Protein AF-A0A1Y1ISY0-F1 (afdb_monomer_lite)

Foldseek 3Di:
DDFPFDDDPNDGDGDGDLVVVCVVVVHDSVVSVVVVVVVCVVVVVPPDDDPVNVVVVVVVVVVVVPPDDDDDDPDDDPPVVVVDDPPDDD

InterPro domains:
  IPR013922 Cyclin PHO80-like [PF08613] (15-47)
  IPR013922 Cyclin PHO80-like [PTHR15615] (14-72)

pLDDT: mean 72.44, std 21.9, range [38.0, 97.62]

Organism: Klebsormidium nitens (NCBI:txid105231)

Structure (mmCIF, N/CA/C/O backbone):
data_AF-A0A1Y1ISY0-F1
#
_entry.id   AF-A0A1Y1ISY0-F1
#
loop_
_atom_site.group_PDB
_atom_site.id
_atom_site.type_symbol
_atom_site.label_atom_id
_atom_site.label_alt_id
_atom_site.label_comp_id
_atom_site.label_asym_id
_atom_site.label_entity_id
_atom_site.label_seq_id
_atom_site.pdbx_PDB_ins_code
_atom_site.Cartn_x
_atom_site.Cartn_y
_atom_site.Cartn_z
_atom_site.occupancy
_atom_site.B_iso_or_equiv
_atom_site.auth_seq_id
_atom_site.auth_comp_id
_atom_site.auth_asym_id
_atom_site.auth_atom_id
_atom_site.pdbx_PDB_model_num
ATOM 1 N N . MET A 1 1 ? 3.013 11.358 -17.562 1.00 45.66 1 MET A N 1
ATOM 2 C CA . MET A 1 1 ? 1.835 11.652 -16.711 1.00 45.66 1 MET A CA 1
ATOM 3 C C . MET A 1 1 ? 1.922 10.767 -15.481 1.00 45.66 1 MET A C 1
ATOM 5 O O . MET A 1 1 ? 2.583 9.749 -15.598 1.00 45.66 1 MET A O 1
ATOM 9 N N . LEU A 1 2 ? 1.225 11.124 -14.396 1.00 48.53 2 LEU A N 1
ATOM 10 C CA . LEU A 1 2 ? 0.669 10.226 -13.361 1.00 48.53 2 LEU A CA 1
ATOM 11 C C . LEU A 1 2 ? 1.123 10.555 -11.931 1.00 48.53 2 LEU A C 1
ATOM 13 O O . LEU A 1 2 ? 2.080 10.019 -11.387 1.00 48.53 2 LEU A O 1
ATOM 17 N N . GLY A 1 3 ? 0.353 11.452 -11.323 1.00 45.66 3 GLY A N 1
ATOM 18 C CA . GLY A 1 3 ? -0.014 11.361 -9.918 1.00 45.66 3 GLY A CA 1
ATOM 19 C C . GLY A 1 3 ? -1.502 11.680 -9.864 1.00 45.66 3 GLY A C 1
ATOM 20 O O . GLY A 1 3 ? -1.890 12.822 -10.114 1.00 45.66 3 GLY A O 1
ATOM 21 N N . THR A 1 4 ? -2.355 10.683 -9.644 1.00 53.53 4 THR A N 1
ATOM 22 C CA . THR A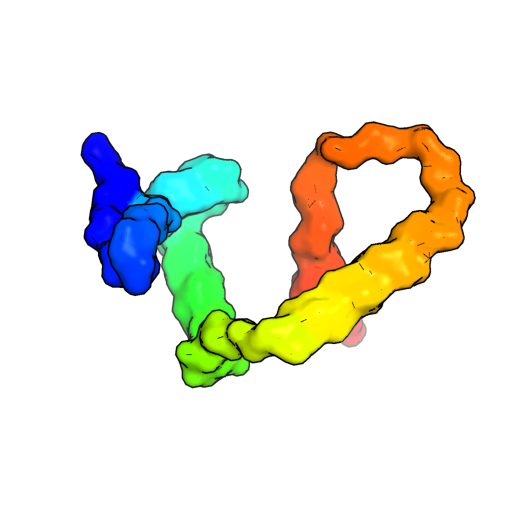 1 4 ? -3.783 10.921 -9.409 1.00 53.53 4 THR A CA 1
ATOM 23 C C . THR A 1 4 ? -3.913 11.637 -8.069 1.00 53.53 4 THR A C 1
ATOM 25 O O . THR A 1 4 ? -3.696 11.042 -7.019 1.00 53.53 4 THR A O 1
ATOM 28 N N . GLY A 1 5 ? -4.180 12.942 -8.087 1.00 51.91 5 GLY A N 1
ATOM 29 C CA . GLY A 1 5 ? -4.251 13.746 -6.869 1.00 51.91 5 GLY A CA 1
ATOM 30 C C . GLY A 1 5 ? -5.441 13.344 -6.001 1.00 51.91 5 GLY A C 1
ATOM 31 O O . GLY A 1 5 ? -6.553 13.812 -6.223 1.00 51.91 5 GLY A O 1
ATOM 32 N N . VAL A 1 6 ? -5.212 12.505 -4.992 1.00 59.53 6 VAL A N 1
ATOM 33 C CA . VAL A 1 6 ? -6.204 12.237 -3.946 1.00 59.53 6 VAL A CA 1
ATOM 34 C C . VAL A 1 6 ? -6.086 13.348 -2.904 1.00 59.53 6 VAL A C 1
ATOM 36 O O . VAL A 1 6 ? -5.048 13.522 -2.267 1.00 59.53 6 VAL A O 1
ATOM 39 N N . MET A 1 7 ? -7.141 14.141 -2.723 1.00 54.78 7 MET A N 1
ATOM 40 C CA . MET A 1 7 ? -7.179 15.167 -1.678 1.00 54.78 7 MET A CA 1
ATOM 41 C C . MET A 1 7 ? -7.700 14.550 -0.380 1.00 54.78 7 MET A C 1
ATOM 43 O O . MET A 1 7 ? -8.842 14.098 -0.320 1.00 54.78 7 MET A O 1
ATOM 47 N N . LYS A 1 8 ? -6.894 14.563 0.686 1.00 58.62 8 LYS A N 1
ATOM 48 C CA . LYS A 1 8 ? -7.344 14.183 2.033 1.00 58.62 8 LYS A CA 1
ATOM 49 C C . LYS A 1 8 ? -7.145 15.378 2.958 1.00 58.62 8 LYS A C 1
ATOM 51 O O . LYS A 1 8 ? -6.015 15.778 3.210 1.00 58.62 8 LYS A O 1
ATOM 56 N N . ARG A 1 9 ? -8.247 15.953 3.459 1.00 63.88 9 ARG A N 1
ATOM 57 C CA . ARG A 1 9 ? -8.240 17.118 4.374 1.00 63.88 9 ARG A CA 1
ATOM 58 C C . ARG A 1 9 ? -7.499 18.348 3.814 1.00 63.88 9 ARG A C 1
ATOM 60 O O . ARG A 1 9 ? -6.737 18.991 4.521 1.00 63.88 9 ARG A O 1
ATOM 67 N N . GLY A 1 10 ? -7.693 18.654 2.529 1.00 66.19 10 GLY A N 1
ATOM 68 C CA . GLY A 1 10 ? -7.106 19.840 1.884 1.00 66.19 10 GLY A CA 1
ATOM 69 C C . GLY A 1 10 ? -5.612 19.737 1.554 1.00 66.19 10 GLY A C 1
ATOM 70 O O . GLY A 1 10 ? -5.077 20.630 0.905 1.00 66.19 10 GLY A O 1
ATOM 71 N N . THR A 1 11 ? -4.938 18.649 1.935 1.00 59.88 11 THR A N 1
ATOM 72 C CA . THR A 1 11 ? -3.550 18.383 1.542 1.00 59.88 11 THR A CA 1
ATOM 73 C C . THR A 1 11 ? -3.524 17.462 0.318 1.00 59.88 11 THR A C 1
ATOM 75 O O . THR A 1 11 ? -4.228 16.443 0.316 1.00 59.88 11 THR A O 1
ATOM 78 N N . PRO A 1 12 ? -2.737 17.779 -0.728 1.00 66.94 12 PRO A N 1
ATOM 79 C CA . PRO A 1 12 ? -2.543 16.864 -1.844 1.00 66.94 12 PRO A CA 1
ATOM 80 C C . PRO A 1 12 ? -1.773 15.638 -1.351 1.00 66.94 12 PRO A C 1
ATOM 82 O O . PRO A 1 12 ? -0.602 15.734 -0.978 1.00 66.94 12 PRO A O 1
ATOM 85 N N . VAL A 1 13 ? -2.427 14.478 -1.343 1.00 68.25 13 VAL A N 1
ATOM 86 C CA . VAL A 1 13 ? -1.746 13.207 -1.113 1.00 68.25 13 VAL A CA 1
ATOM 87 C C . VAL A 1 13 ? -1.163 12.778 -2.448 1.00 68.25 13 VAL A C 1
ATOM 89 O O . VAL A 1 13 ? -1.884 12.584 -3.426 1.00 68.25 13 VAL A O 1
ATOM 92 N N . ARG A 1 14 ? 0.164 12.670 -2.502 1.00 78.69 14 ARG A N 1
ATOM 93 C CA . ARG A 1 14 ? 0.846 12.117 -3.669 1.00 78.69 14 ARG A CA 1
ATOM 94 C C . ARG A 1 14 ? 0.709 10.603 -3.619 1.00 78.69 14 ARG A C 1
ATOM 96 O O . ARG A 1 14 ? 1.253 9.974 -2.717 1.00 78.69 14 ARG A O 1
ATOM 103 N N . THR A 1 15 ? -0.016 10.045 -4.575 1.00 79.88 15 THR A N 1
ATOM 104 C CA . THR A 1 15 ? -0.025 8.609 -4.846 1.00 79.88 15 THR A CA 1
ATOM 105 C C . THR A 1 15 ? 0.800 8.350 -6.100 1.00 79.88 15 THR A C 1
ATOM 107 O O . THR A 1 15 ? 0.783 9.156 -7.034 1.00 79.88 15 THR A O 1
ATOM 110 N N . TYR A 1 16 ? 1.535 7.244 -6.100 1.00 91.25 16 TYR A N 1
ATOM 111 C CA . TYR A 1 16 ? 2.276 6.763 -7.259 1.00 91.25 16 TYR A CA 1
ATOM 112 C C . TYR A 1 16 ? 1.660 5.448 -7.712 1.00 91.25 16 TYR A C 1
ATOM 114 O O . TYR A 1 16 ? 1.249 4.648 -6.873 1.00 91.25 16 TYR A O 1
ATOM 122 N N . ASP A 1 17 ? 1.610 5.233 -9.022 1.00 93.12 17 ASP A N 1
ATOM 123 C CA . ASP A 1 17 ? 1.096 3.987 -9.574 1.00 93.12 17 ASP A CA 1
ATOM 124 C C . ASP A 1 17 ? 2.061 2.831 -9.304 1.00 93.12 17 ASP A C 1
ATOM 126 O O . ASP A 1 17 ? 3.284 3.004 -9.270 1.00 93.12 17 ASP A O 1
ATOM 130 N N . ASN A 1 18 ? 1.518 1.620 -9.196 1.00 93.06 18 ASN A N 1
ATOM 131 C CA . ASN A 1 18 ? 2.326 0.420 -8.991 1.00 93.06 18 ASN A CA 1
ATOM 132 C C . ASN A 1 18 ? 3.341 0.191 -10.110 1.00 93.06 18 ASN A C 1
ATOM 134 O O . ASN A 1 18 ? 4.399 -0.365 -9.851 1.00 93.06 18 ASN A O 1
ATOM 138 N N . SER A 1 19 ? 3.072 0.642 -11.338 1.00 95.25 19 SER A N 1
ATOM 139 C CA . SER A 1 19 ? 4.053 0.595 -12.430 1.00 95.25 19 SER A CA 1
ATOM 140 C C . SER A 1 19 ? 5.328 1.367 -12.086 1.00 95.25 19 SER A C 1
ATOM 142 O O . SER A 1 19 ? 6.423 0.837 -12.252 1.00 95.25 19 SER A O 1
ATOM 144 N N . PHE A 1 20 ? 5.188 2.572 -11.532 1.00 94.94 20 PHE A N 1
ATOM 145 C CA . PHE A 1 20 ? 6.311 3.390 -11.083 1.00 94.94 20 PHE A CA 1
ATOM 146 C C . PHE A 1 20 ? 7.033 2.748 -9.894 1.00 94.94 20 PHE A C 1
ATOM 148 O O . PHE A 1 20 ? 8.259 2.664 -9.868 1.00 94.94 20 PHE A O 1
ATOM 155 N N . VAL A 1 21 ? 6.277 2.260 -8.907 1.00 95.81 21 VAL A N 1
ATOM 156 C CA . VAL A 1 21 ? 6.857 1.624 -7.714 1.00 95.81 21 VAL A CA 1
ATOM 157 C C . VAL A 1 21 ? 7.583 0.320 -8.072 1.00 95.81 21 VAL A C 1
ATOM 159 O O . VAL A 1 21 ? 8.639 0.041 -7.508 1.00 95.81 21 VAL A O 1
ATOM 162 N N . ALA A 1 22 ? 7.067 -0.447 -9.035 1.00 96.00 22 ALA A N 1
ATOM 163 C CA . ALA A 1 22 ? 7.690 -1.665 -9.546 1.00 96.00 22 ALA A CA 1
ATOM 164 C C . ALA A 1 22 ? 9.016 -1.369 -10.257 1.00 96.00 22 ALA A C 1
ATOM 166 O O . ALA A 1 22 ? 10.010 -2.049 -10.004 1.00 96.00 22 ALA A O 1
ATOM 167 N N . GLU A 1 23 ? 9.052 -0.320 -11.085 1.00 96.00 23 GLU A N 1
ATOM 168 C CA . GLU A 1 23 ? 10.268 0.136 -11.765 1.00 96.00 23 GLU A CA 1
ATOM 169 C C . GLU A 1 23 ? 11.352 0.550 -10.759 1.00 96.00 23 GLU A C 1
ATOM 171 O O . GLU A 1 23 ? 12.481 0.066 -10.830 1.00 96.00 23 GLU A O 1
ATOM 176 N N . VAL A 1 24 ? 10.999 1.372 -9.765 1.00 96.38 24 VAL A N 1
ATOM 177 C CA . VAL A 1 24 ? 11.929 1.798 -8.702 1.00 96.38 24 VAL A CA 1
ATOM 178 C C . VAL A 1 24 ? 12.384 0.618 -7.836 1.00 96.38 24 VAL A C 1
ATOM 180 O O . VAL A 1 24 ? 13.536 0.572 -7.406 1.00 96.38 24 VAL A O 1
ATOM 183 N N . GLY A 1 25 ? 11.487 -0.332 -7.567 1.00 92.69 25 GLY A N 1
ATOM 184 C CA . GLY A 1 25 ? 11.755 -1.515 -6.752 1.00 92.69 25 GLY A CA 1
ATOM 185 C C . GLY A 1 25 ? 12.513 -2.632 -7.474 1.00 92.69 25 GLY A C 1
ATOM 186 O O . GLY A 1 25 ? 12.978 -3.557 -6.811 1.00 92.69 25 GLY A O 1
ATOM 187 N N . GLY A 1 26 ? 12.651 -2.563 -8.801 1.00 95.00 26 GLY A N 1
ATOM 188 C CA . GLY A 1 26 ? 13.340 -3.578 -9.600 1.00 95.00 26 GLY A CA 1
ATOM 189 C C . GLY A 1 26 ? 12.626 -4.932 -9.646 1.00 95.00 26 GLY A C 1
ATOM 190 O O . GLY A 1 26 ? 13.295 -5.958 -9.757 1.00 95.00 26 GLY A O 1
ATOM 191 N N . LEU A 1 27 ? 11.291 -4.948 -9.548 1.00 94.94 27 LEU A N 1
ATOM 192 C CA . LEU A 1 27 ? 10.477 -6.166 -9.617 1.00 94.94 27 LEU A CA 1
ATOM 193 C C . LEU A 1 27 ? 9.415 -6.087 -10.726 1.00 94.94 27 LEU A C 1
ATOM 195 O O . LEU A 1 27 ? 8.952 -4.994 -11.056 1.00 94.94 27 LEU A O 1
ATOM 199 N N . PRO A 1 28 ? 8.987 -7.223 -11.306 1.00 97.62 28 PRO A N 1
ATOM 200 C CA . PRO A 1 28 ? 7.886 -7.245 -12.261 1.00 97.62 28 PRO A CA 1
ATOM 201 C C . PRO A 1 28 ? 6.601 -6.642 -11.674 1.00 97.62 28 PRO A C 1
ATOM 203 O O . PRO A 1 28 ? 6.199 -6.975 -10.560 1.00 97.62 28 PRO A O 1
ATOM 206 N N . LEU A 1 29 ? 5.891 -5.818 -12.455 1.00 96.69 29 LEU A N 1
ATOM 207 C CA . LEU A 1 29 ? 4.628 -5.191 -12.031 1.00 96.69 29 LEU A CA 1
ATOM 208 C C . LEU A 1 29 ? 3.597 -6.214 -11.529 1.00 96.69 29 LEU A C 1
ATOM 210 O O . LEU A 1 29 ? 2.915 -5.983 -10.535 1.00 96.69 29 LEU A O 1
ATOM 214 N N . GLN A 1 30 ? 3.489 -7.360 -12.202 1.00 97.31 30 GLN A N 1
ATOM 215 C CA . GLN A 1 30 ? 2.566 -8.416 -11.793 1.00 97.31 30 GLN A CA 1
ATOM 216 C C . GLN A 1 30 ? 2.925 -8.996 -10.418 1.00 97.31 30 GLN A C 1
ATOM 218 O O . GLN A 1 30 ? 2.031 -9.293 -9.630 1.00 97.31 30 GLN A O 1
ATOM 223 N N . GLU A 1 31 ? 4.217 -9.126 -10.115 1.00 97.06 31 GLU A N 1
ATOM 224 C CA . GLU A 1 31 ? 4.685 -9.581 -8.808 1.00 97.06 31 GLU A CA 1
ATOM 225 C C . GLU A 1 31 ? 4.350 -8.554 -7.725 1.00 97.06 31 GLU A C 1
ATOM 227 O O . GLU A 1 31 ? 3.777 -8.924 -6.701 1.00 97.06 31 GLU A O 1
ATOM 232 N N . LEU A 1 32 ? 4.590 -7.261 -7.983 1.00 97.38 32 LEU A N 1
ATOM 233 C CA . LEU A 1 32 ? 4.222 -6.194 -7.050 1.00 97.38 32 LEU A CA 1
ATOM 234 C C . LEU A 1 32 ? 2.715 -6.176 -6.764 1.00 97.38 32 LEU A C 1
ATOM 236 O O . LEU A 1 32 ? 2.314 -6.120 -5.604 1.00 97.38 32 LEU A O 1
ATOM 240 N N . ASN A 1 33 ? 1.882 -6.270 -7.801 1.00 96.81 33 ASN A N 1
ATOM 241 C CA . ASN A 1 33 ? 0.426 -6.288 -7.644 1.00 96.81 33 ASN A CA 1
ATOM 242 C C . ASN A 1 33 ? -0.043 -7.487 -6.805 1.00 96.81 33 ASN A C 1
ATOM 244 O O . ASN A 1 33 ? -0.937 -7.360 -5.969 1.00 96.81 33 ASN A O 1
ATOM 248 N N . ASN A 1 34 ? 0.567 -8.658 -7.006 1.00 97.56 34 ASN A N 1
ATOM 249 C CA . ASN A 1 34 ? 0.250 -9.847 -6.220 1.00 97.56 34 ASN A CA 1
ATOM 250 C C . ASN A 1 34 ? 0.673 -9.686 -4.754 1.00 97.56 34 ASN A C 1
ATOM 252 O O . ASN A 1 34 ? -0.097 -10.043 -3.861 1.00 97.56 34 ASN A O 1
ATOM 256 N N . LEU A 1 35 ? 1.863 -9.129 -4.504 1.00 97.00 35 LEU A N 1
ATOM 257 C CA . LEU A 1 35 ? 2.362 -8.849 -3.156 1.00 97.00 35 LEU A CA 1
ATOM 258 C C . LEU A 1 35 ? 1.480 -7.837 -2.423 1.00 97.00 35 LEU A C 1
ATOM 260 O O . LEU A 1 35 ? 1.158 -8.049 -1.255 1.00 97.00 35 LEU A O 1
ATOM 264 N N . GLU A 1 36 ? 1.051 -6.772 -3.101 1.00 95.94 36 GLU A N 1
ATOM 265 C CA . GLU A 1 36 ? 0.133 -5.790 -2.527 1.00 95.94 36 GLU A CA 1
ATOM 266 C C . GLU A 1 36 ? -1.187 -6.452 -2.117 1.00 95.94 36 GLU A C 1
ATOM 268 O O . GLU A 1 36 ? -1.624 -6.310 -0.976 1.00 95.94 36 GLU A O 1
ATOM 273 N N . LEU A 1 37 ? -1.804 -7.238 -3.003 1.00 96.38 37 LEU A N 1
ATOM 274 C CA . LEU A 1 37 ? -3.054 -7.929 -2.684 1.00 96.38 37 LEU A CA 1
ATOM 275 C C . LEU A 1 37 ? -2.900 -8.943 -1.545 1.00 96.38 37 LEU A C 1
ATOM 277 O O . LEU A 1 37 ? -3.796 -9.037 -0.704 1.00 96.38 37 LEU A O 1
ATOM 281 N N . ASP A 1 38 ? -1.804 -9.704 -1.500 1.00 97.31 38 ASP A N 1
ATOM 282 C CA . ASP A 1 38 ? -1.541 -10.642 -0.401 1.00 97.31 38 ASP A CA 1
ATOM 283 C C . ASP A 1 38 ? -1.380 -9.901 0.933 1.00 97.31 38 ASP A C 1
ATOM 285 O O . ASP A 1 38 ? -2.004 -10.261 1.934 1.00 97.31 38 ASP A O 1
ATOM 289 N N . PHE A 1 39 ? -0.627 -8.801 0.937 1.00 94.94 39 PHE A N 1
ATOM 290 C CA . PHE A 1 39 ? -0.463 -7.934 2.101 1.00 94.94 39 PHE A CA 1
ATOM 291 C C . PHE A 1 39 ? -1.802 -7.371 2.596 1.00 94.94 39 PHE A C 1
ATOM 293 O O . PHE A 1 39 ? -2.130 -7.489 3.780 1.00 94.94 39 PHE A O 1
ATOM 300 N N . LEU A 1 40 ? -2.618 -6.822 1.692 1.00 95.00 40 LEU A N 1
ATOM 301 C CA . LEU A 1 40 ? -3.930 -6.270 2.031 1.00 95.00 40 LEU A CA 1
ATOM 302 C C . LEU A 1 40 ? -4.865 -7.329 2.621 1.00 95.00 40 LEU A C 1
ATOM 304 O O . LEU A 1 40 ? -5.555 -7.059 3.606 1.0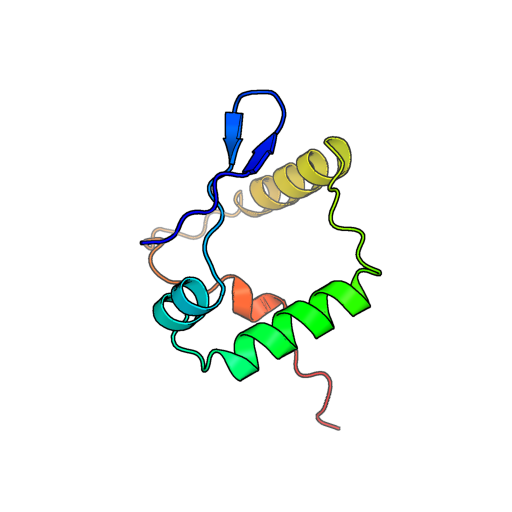0 95.00 40 LEU A O 1
ATOM 308 N N . LYS A 1 41 ? -4.857 -8.549 2.071 1.00 95.25 41 LYS A N 1
ATOM 309 C CA . LYS A 1 41 ? -5.639 -9.675 2.601 1.00 95.25 41 LYS A CA 1
ATOM 310 C C . LYS A 1 41 ? -5.194 -10.063 4.006 1.00 95.25 41 LYS A C 1
ATOM 312 O O . LYS A 1 41 ? -6.044 -10.226 4.876 1.00 95.25 41 LYS A O 1
ATOM 317 N N . ARG A 1 42 ? -3.885 -10.152 4.260 1.00 95.31 42 ARG A N 1
ATOM 318 C CA . ARG A 1 42 ? -3.343 -10.472 5.596 1.00 95.31 42 ARG A CA 1
ATOM 319 C C . ARG A 1 42 ? -3.726 -9.433 6.645 1.00 95.31 42 ARG A C 1
ATOM 321 O O . ARG A 1 42 ? -3.985 -9.793 7.789 1.00 95.31 42 ARG A O 1
ATOM 328 N N . LEU A 1 43 ? -3.814 -8.164 6.253 1.00 91.19 43 LEU A N 1
ATOM 329 C CA . LEU A 1 43 ? -4.267 -7.082 7.128 1.00 91.19 43 LEU A CA 1
ATOM 330 C C . LEU A 1 43 ? -5.792 -6.944 7.209 1.00 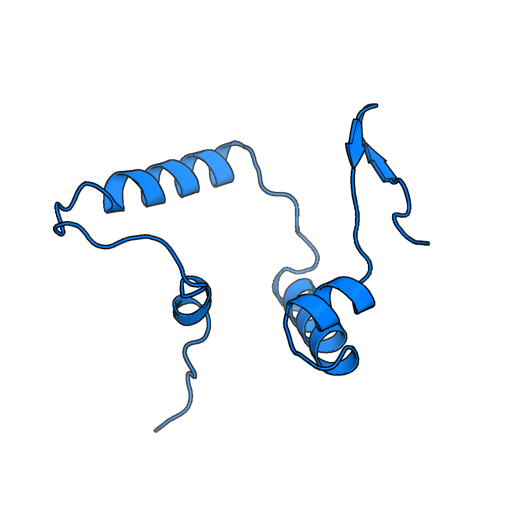91.19 43 LEU A C 1
ATOM 332 O O . LEU A 1 43 ? -6.285 -6.038 7.881 1.00 91.19 43 LEU A O 1
ATOM 336 N N . ASN A 1 44 ? -6.563 -7.803 6.533 1.00 94.31 44 ASN A N 1
ATOM 337 C CA . ASN A 1 44 ? -8.012 -7.646 6.378 1.00 94.31 44 ASN A CA 1
ATOM 338 C C . ASN A 1 44 ? -8.398 -6.229 5.908 1.00 94.31 44 ASN A C 1
ATOM 340 O O . ASN A 1 44 ? -9.385 -5.660 6.374 1.00 94.31 44 ASN A O 1
ATOM 344 N N . PHE A 1 45 ? -7.582 -5.635 5.030 1.00 91.69 45 PHE A N 1
ATOM 345 C CA . PHE A 1 45 ? -7.726 -4.269 4.515 1.00 91.69 45 PHE A CA 1
ATOM 346 C C . PHE A 1 45 ? -7.748 -3.162 5.592 1.00 91.69 45 PHE A C 1
ATOM 348 O O . PHE A 1 45 ? -8.139 -2.027 5.315 1.00 91.69 45 PHE A O 1
ATOM 355 N N . LYS A 1 46 ? -7.288 -3.445 6.819 1.00 89.69 46 LYS A N 1
ATOM 356 C CA . LYS A 1 46 ? -7.150 -2.453 7.895 1.00 89.69 46 LYS A CA 1
ATOM 357 C C . LYS A 1 46 ? -5.771 -1.794 7.831 1.00 89.69 46 LYS A C 1
ATOM 359 O O . LYS A 1 46 ? -4.812 -2.283 8.413 1.00 89.69 46 LYS A O 1
ATOM 364 N N . LEU A 1 47 ? -5.686 -0.682 7.099 1.00 85.44 47 LEU A N 1
ATOM 365 C CA . LEU A 1 47 ? -4.452 0.101 6.900 1.00 85.44 47 LEU A CA 1
ATOM 366 C C . LEU A 1 47 ? -4.363 1.362 7.771 1.00 85.44 47 LEU A C 1
ATOM 368 O O . LEU A 1 47 ? -3.385 2.105 7.696 1.00 85.44 47 LEU A O 1
ATOM 372 N N . SER A 1 48 ? -5.402 1.660 8.551 1.00 86.31 48 SER A N 1
ATOM 373 C CA . SER A 1 48 ? -5.369 2.784 9.482 1.00 86.31 48 SER A CA 1
ATOM 374 C C . SER A 1 48 ? -4.440 2.453 10.640 1.00 86.31 48 SER A C 1
ATOM 376 O O . SER A 1 48 ? -4.710 1.517 11.386 1.00 86.31 48 SER A O 1
ATOM 378 N N . VAL A 1 49 ? -3.393 3.250 10.800 1.00 82.25 49 VAL A N 1
ATOM 379 C CA . VAL A 1 49 ? -2.548 3.235 11.993 1.00 82.25 49 VAL A CA 1
ATOM 380 C C . VAL A 1 49 ? -3.084 4.297 12.944 1.00 82.25 49 VAL A C 1
ATOM 382 O O . VAL A 1 49 ? -3.327 5.430 12.517 1.00 82.25 49 VAL A O 1
ATOM 385 N N . SER A 1 50 ? -3.315 3.937 14.204 1.00 85.94 50 SER A N 1
ATOM 386 C CA . SER A 1 50 ? -3.659 4.915 15.236 1.00 85.94 50 SER A CA 1
ATOM 387 C C . SER A 1 50 ? -2.426 5.719 15.660 1.00 85.94 50 SER A C 1
ATOM 389 O O . SER A 1 50 ? -1.296 5.234 15.597 1.00 85.94 50 SER A O 1
ATOM 391 N N . ASP A 1 51 ? -2.632 6.948 16.136 1.00 84.75 51 ASP A N 1
ATOM 392 C CA . ASP A 1 51 ? -1.523 7.792 16.602 1.00 84.75 51 ASP A CA 1
ATOM 393 C C . ASP A 1 51 ? -0.758 7.145 17.774 1.00 84.75 51 ASP A C 1
ATOM 395 O O . ASP A 1 51 ? 0.450 7.333 17.901 1.00 84.75 51 ASP A O 1
ATOM 399 N N . ILE A 1 52 ? -1.446 6.336 18.591 1.00 87.12 52 ILE A N 1
ATOM 400 C CA . ILE A 1 52 ? -0.857 5.590 19.712 1.00 87.12 52 ILE A CA 1
ATOM 401 C C . ILE A 1 52 ? 0.058 4.477 19.192 1.00 87.12 52 ILE A C 1
ATOM 403 O O . ILE A 1 52 ? 1.221 4.428 19.579 1.00 87.12 52 ILE A O 1
ATOM 407 N N . GLU A 1 53 ? -0.417 3.636 18.269 1.00 82.25 53 GLU A N 1
ATOM 408 C CA . GLU A 1 53 ? 0.395 2.557 17.681 1.00 82.25 53 GLU A CA 1
ATOM 409 C C . GLU A 1 53 ? 1.630 3.109 16.958 1.00 82.25 53 GLU A C 1
ATOM 411 O O . GLU A 1 53 ? 2.723 2.539 17.040 1.00 82.25 53 GLU A O 1
ATOM 416 N N . LEU A 1 54 ? 1.475 4.245 16.269 1.00 85.75 54 LEU A N 1
ATOM 417 C CA . LEU A 1 54 ? 2.591 4.945 15.643 1.00 85.75 54 LEU A CA 1
ATOM 418 C C . LEU A 1 54 ? 3.597 5.423 16.696 1.00 85.75 54 LEU A C 1
ATOM 420 O O . LEU A 1 54 ? 4.797 5.193 16.542 1.00 85.75 54 LEU A O 1
ATOM 424 N N . TYR A 1 55 ? 3.120 6.073 17.758 1.00 86.56 55 TYR A N 1
ATOM 425 C CA . TYR A 1 55 ? 3.964 6.587 18.832 1.00 86.56 55 TYR A CA 1
ATOM 426 C C . TYR A 1 55 ? 4.739 5.468 19.538 1.00 86.56 55 TYR A C 1
ATOM 428 O O . TYR A 1 55 ?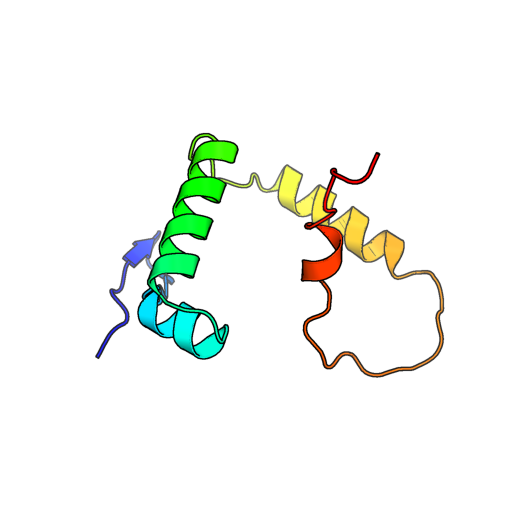 5.961 5.557 19.671 1.00 86.56 55 TYR A O 1
ATOM 436 N N . GLU A 1 56 ? 4.065 4.383 19.917 1.00 85.88 56 GLU A N 1
ATOM 437 C CA . GLU A 1 56 ? 4.684 3.211 20.547 1.00 85.88 56 GLU A CA 1
ATOM 438 C C . GLU A 1 56 ? 5.757 2.586 19.649 1.00 85.88 56 GLU A C 1
ATOM 440 O O . GLU A 1 56 ? 6.871 2.303 20.100 1.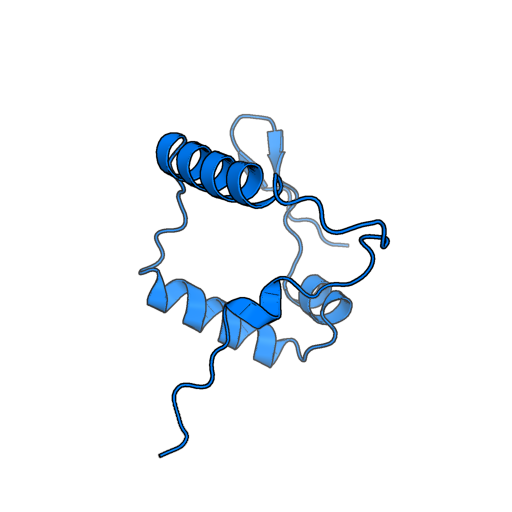00 85.88 56 GLU A O 1
ATOM 445 N N . THR A 1 57 ? 5.462 2.440 18.354 1.00 84.31 57 THR A N 1
ATOM 446 C CA . THR A 1 57 ? 6.415 1.900 17.377 1.00 84.31 57 THR A CA 1
ATOM 447 C C . THR A 1 57 ? 7.644 2.799 17.238 1.00 84.31 57 THR A C 1
ATOM 449 O O . THR A 1 57 ? 8.773 2.304 17.219 1.00 84.31 57 THR A O 1
ATOM 452 N N . LEU A 1 58 ? 7.458 4.120 17.174 1.00 87.56 58 LEU A N 1
ATOM 453 C CA . LEU A 1 58 ? 8.565 5.073 17.083 1.00 87.56 58 LEU A CA 1
ATOM 454 C C . LEU A 1 58 ? 9.457 5.022 18.328 1.00 87.56 58 LEU A C 1
ATOM 456 O O . LEU A 1 58 ? 10.676 4.947 18.183 1.00 87.56 58 LEU A O 1
ATOM 460 N N . MET A 1 59 ? 8.872 4.982 19.528 1.00 87.88 59 MET A N 1
ATOM 461 C CA . MET A 1 59 ? 9.627 4.868 20.783 1.00 87.88 59 MET A CA 1
ATOM 462 C C . MET A 1 59 ? 10.409 3.551 20.872 1.00 87.88 59 MET A C 1
ATOM 464 O O . MET A 1 59 ? 11.557 3.530 21.327 1.00 87.88 59 MET A O 1
ATOM 468 N N . ALA A 1 60 ? 9.837 2.447 20.388 1.00 84.88 60 ALA A N 1
ATOM 469 C CA . ALA A 1 60 ? 10.529 1.162 20.306 1.00 84.88 60 ALA A CA 1
ATOM 470 C C . ALA A 1 60 ? 11.713 1.187 19.319 1.00 84.88 60 ALA A C 1
ATOM 472 O O . ALA A 1 60 ? 12.729 0.533 19.554 1.00 84.88 60 ALA A O 1
ATOM 473 N N . ILE A 1 61 ? 11.611 1.938 18.218 1.00 84.12 61 ILE A N 1
ATOM 474 C CA . ILE A 1 61 ? 12.704 2.090 17.248 1.00 84.12 61 ILE A CA 1
ATOM 475 C C . ILE A 1 61 ? 13.823 2.957 17.832 1.00 84.12 61 ILE A C 1
ATOM 477 O O . ILE A 1 61 ? 14.990 2.575 17.744 1.00 84.12 61 ILE A O 1
ATOM 481 N N . THR A 1 62 ? 13.493 4.094 18.450 1.00 82.19 62 THR A N 1
ATOM 482 C CA . THR A 1 62 ? 14.497 5.025 18.991 1.00 82.19 62 THR A CA 1
ATOM 483 C C . THR A 1 62 ? 15.226 4.451 20.202 1.00 82.19 62 THR A C 1
ATOM 485 O O . THR A 1 62 ? 16.444 4.577 20.284 1.00 82.19 62 THR A O 1
ATOM 488 N N . SER A 1 63 ? 14.530 3.736 21.092 1.00 76.75 63 SER A N 1
ATOM 489 C CA . SER A 1 63 ? 15.155 3.062 22.248 1.00 76.75 63 SER A CA 1
ATOM 490 C C . SER A 1 63 ? 16.131 1.946 21.853 1.00 76.75 63 SER A C 1
ATOM 492 O O . SER A 1 63 ? 17.081 1.666 22.579 1.00 76.75 63 SER A O 1
ATOM 494 N N . ARG A 1 64 ? 15.961 1.327 20.676 1.00 65.88 64 ARG A N 1
ATOM 495 C CA . ARG A 1 64 ? 16.905 0.331 20.136 1.00 65.88 64 ARG A CA 1
ATOM 496 C C . ARG A 1 64 ? 18.155 0.948 19.502 1.00 65.88 64 ARG A C 1
ATOM 498 O O . ARG A 1 64 ? 19.130 0.229 19.298 1.00 65.88 64 ARG A O 1
ATOM 505 N N . GLN A 1 65 ? 18.143 2.243 19.179 1.00 59.09 65 GLN A N 1
ATOM 506 C CA . GLN A 1 65 ? 19.293 2.943 18.592 1.00 59.09 65 GLN A CA 1
ATOM 507 C C . GLN A 1 65 ? 20.295 3.467 19.631 1.00 59.09 65 GLN A C 1
ATOM 509 O O . GLN A 1 65 ? 21.400 3.843 19.252 1.00 59.09 65 GLN A O 1
ATOM 514 N N . GLU A 1 66 ? 19.979 3.419 20.929 1.00 53.09 66 GLU A N 1
ATOM 515 C CA . GLU A 1 66 ? 20.911 3.802 22.003 1.00 53.09 66 GLU A CA 1
ATOM 516 C C . GLU A 1 66 ? 21.975 2.735 22.332 1.00 53.09 66 GLU A C 1
ATOM 518 O O . GLU A 1 66 ? 22.669 2.829 23.342 1.00 53.09 66 GLU A O 1
ATOM 523 N N . GLN A 1 67 ? 22.169 1.729 21.474 1.00 46.78 67 GLN A N 1
ATOM 524 C CA . GLN A 1 67 ? 23.385 0.917 21.530 1.00 46.78 67 GLN A CA 1
ATOM 525 C C . GLN A 1 67 ? 24.467 1.561 20.652 1.00 46.78 67 GLN A C 1
ATOM 527 O O . GLN A 1 67 ? 24.285 1.643 19.434 1.00 46.78 67 GLN A O 1
ATOM 532 N N . PRO A 1 68 ? 25.606 2.008 21.216 1.00 41.94 68 PRO A N 1
ATOM 533 C CA . PRO A 1 68 ? 26.659 2.650 20.447 1.00 41.94 68 PRO A CA 1
ATOM 534 C C . PRO A 1 68 ? 27.394 1.597 19.613 1.00 41.94 68 PRO A C 1
ATOM 536 O O . PRO A 1 68 ? 28.409 1.045 20.029 1.00 41.94 68 PRO A O 1
ATOM 539 N N . GLN A 1 69 ? 26.899 1.315 18.410 1.00 44.00 69 GLN A N 1
ATOM 540 C CA . GLN A 1 69 ? 27.701 0.657 17.386 1.00 44.00 69 GLN A CA 1
ATOM 541 C C . GLN A 1 69 ? 28.349 1.724 16.512 1.00 44.00 69 GLN A C 1
ATOM 543 O O . GLN A 1 69 ? 27.689 2.499 15.819 1.00 44.00 69 GLN A O 1
ATOM 548 N N . GLY A 1 70 ? 29.675 1.796 16.620 1.00 38.19 70 GLY A N 1
ATOM 549 C CA . GLY A 1 70 ? 30.510 2.776 15.952 1.00 38.19 70 GLY A CA 1
ATOM 550 C C . GLY A 1 70 ? 30.227 2.886 14.454 1.00 38.19 70 GLY A C 1
ATOM 551 O O . GLY A 1 70 ? 30.249 1.907 13.719 1.00 38.19 70 GLY A O 1
ATOM 552 N N . ARG A 1 71 ? 30.008 4.131 14.025 1.00 44.69 71 ARG A N 1
ATOM 553 C CA . ARG A 1 71 ? 30.335 4.702 12.712 1.00 44.69 71 ARG A CA 1
ATOM 554 C C . ARG A 1 71 ? 30.317 3.711 11.539 1.00 44.69 71 ARG A C 1
ATOM 556 O O . ARG A 1 71 ? 31.368 3.233 11.127 1.00 44.69 71 ARG A O 1
ATOM 563 N N . GLN A 1 72 ? 29.166 3.556 10.886 1.00 44.25 72 GLN A N 1
ATOM 564 C CA . GLN A 1 72 ? 29.121 3.337 9.437 1.00 44.25 72 GLN A CA 1
ATOM 565 C C . GLN A 1 72 ? 27.793 3.819 8.832 1.00 44.25 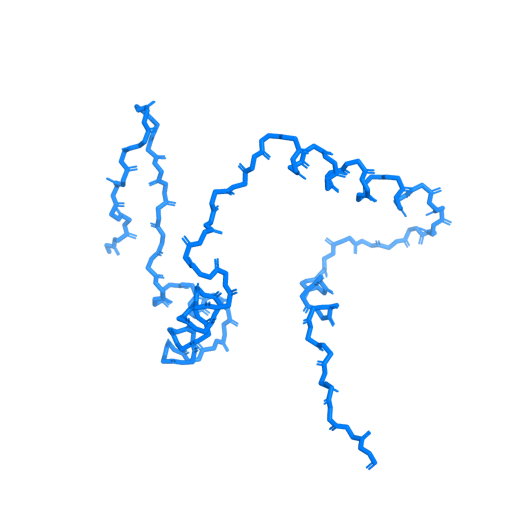72 GLN A C 1
ATOM 567 O O . GLN A 1 72 ? 26.744 3.802 9.463 1.00 44.25 72 GLN A O 1
ATOM 572 N N . ARG A 1 73 ? 27.911 4.379 7.626 1.00 44.56 73 ARG A N 1
ATOM 573 C CA . ARG A 1 73 ? 26.969 5.289 6.955 1.00 44.56 73 ARG A CA 1
ATOM 574 C C . ARG A 1 73 ? 25.631 4.600 6.632 1.00 44.56 73 ARG A C 1
ATOM 576 O O . ARG A 1 73 ? 25.665 3.465 6.157 1.00 44.56 73 ARG A O 1
ATOM 583 N N . PRO A 1 74 ? 24.469 5.265 6.770 1.00 43.28 74 PRO A N 1
ATOM 584 C CA . PRO A 1 74 ? 23.196 4.660 6.412 1.00 43.28 74 PRO A CA 1
ATOM 585 C C . PRO A 1 74 ? 22.935 4.852 4.916 1.00 43.28 74 PRO A C 1
ATOM 587 O O . PRO A 1 74 ? 22.192 5.739 4.520 1.00 43.28 74 PRO A O 1
ATOM 590 N N . CYS A 1 75 ? 23.543 4.017 4.073 1.00 44.00 75 CYS A N 1
ATOM 591 C CA . CYS A 1 75 ? 23.136 3.891 2.672 1.00 44.00 75 CYS A CA 1
ATOM 592 C C . CYS A 1 75 ? 23.139 2.417 2.253 1.00 44.00 75 CYS A C 1
ATOM 594 O O . CYS A 1 75 ? 24.088 1.934 1.646 1.00 44.00 75 CYS A O 1
ATOM 596 N N . SER A 1 76 ? 22.087 1.679 2.601 1.00 46.59 76 SER A N 1
ATOM 597 C CA . SER A 1 76 ? 21.367 0.820 1.650 1.00 46.59 76 SER A CA 1
ATOM 598 C C . SER A 1 76 ? 20.209 0.108 2.347 1.00 46.59 76 SER A C 1
ATOM 600 O O . SER A 1 76 ? 20.296 -0.314 3.497 1.00 46.59 76 SER A O 1
ATOM 602 N N . PHE A 1 77 ? 19.122 0.025 1.595 1.00 48.06 77 PHE A N 1
ATOM 603 C CA . PHE A 1 77 ? 17.839 -0.665 1.726 1.00 48.06 77 PHE A CA 1
ATOM 604 C C . PHE A 1 77 ? 17.826 -2.054 2.426 1.00 48.06 77 PHE A C 1
ATOM 606 O O . PHE A 1 77 ? 17.339 -3.035 1.872 1.00 48.06 77 PHE A O 1
ATOM 613 N N . ARG A 1 78 ? 18.348 -2.187 3.652 1.00 44.47 78 ARG A N 1
ATOM 614 C CA . ARG A 1 78 ? 18.420 -3.466 4.394 1.00 44.47 78 ARG A CA 1
ATOM 615 C C . ARG A 1 78 ? 17.396 -3.630 5.520 1.00 44.47 78 ARG A C 1
ATOM 617 O O . ARG A 1 78 ? 17.486 -4.594 6.271 1.00 44.47 78 ARG A O 1
ATOM 624 N N . VAL A 1 79 ? 16.397 -2.753 5.626 1.00 46.56 79 VAL A N 1
ATOM 625 C CA . VAL A 1 79 ? 15.364 -2.878 6.676 1.00 46.56 79 VAL A CA 1
ATOM 626 C C . VAL A 1 79 ? 14.290 -3.921 6.314 1.00 46.56 79 VAL A C 1
ATOM 628 O O . VAL A 1 79 ? 13.744 -4.568 7.202 1.00 46.56 79 VAL A O 1
ATOM 631 N N . LEU A 1 80 ? 14.057 -4.205 5.025 1.00 43.41 80 LEU A N 1
ATOM 632 C CA . LEU A 1 80 ? 13.055 -5.199 4.602 1.00 43.41 80 LEU A CA 1
ATOM 633 C C . LEU A 1 80 ? 13.495 -6.667 4.753 1.00 43.41 80 LEU A C 1
ATOM 635 O O . LEU A 1 80 ? 12.660 -7.562 4.664 1.00 43.41 80 LEU A O 1
ATOM 639 N N . ARG A 1 81 ? 14.771 -6.950 5.058 1.00 38.00 81 ARG A N 1
ATOM 640 C CA . ARG A 1 81 ? 15.234 -8.337 5.268 1.00 38.00 81 ARG A CA 1
ATOM 641 C C . ARG A 1 81 ? 14.791 -8.931 6.612 1.00 38.00 81 ARG A C 1
ATOM 643 O O . ARG A 1 81 ? 14.910 -10.134 6.801 1.00 38.00 81 ARG A O 1
ATOM 650 N N . ALA A 1 82 ? 14.287 -8.113 7.538 1.00 44.38 82 ALA A N 1
ATOM 651 C CA . ALA A 1 82 ? 13.850 -8.579 8.854 1.00 44.38 82 ALA A CA 1
ATOM 652 C C . ALA A 1 82 ? 12.403 -9.112 8.880 1.00 44.38 82 ALA A C 1
ATOM 654 O O . ALA A 1 82 ? 12.048 -9.812 9.822 1.00 44.38 82 ALA A O 1
ATOM 655 N N . TYR A 1 83 ? 11.585 -8.822 7.858 1.00 40.72 83 TYR A N 1
ATOM 656 C CA . TYR A 1 83 ? 10.173 -9.241 7.802 1.00 40.72 83 TYR A CA 1
ATOM 657 C C . TYR A 1 83 ? 9.894 -10.437 6.879 1.00 40.72 83 TYR A C 1
ATOM 659 O O . TYR A 1 83 ? 8.781 -10.954 6.874 1.00 40.72 83 TYR A O 1
ATOM 667 N N . VAL A 1 84 ? 10.897 -10.919 6.139 1.00 45.94 84 VAL A N 1
ATOM 668 C CA . VAL A 1 84 ? 10.795 -12.137 5.322 1.00 45.94 84 VAL A CA 1
ATOM 669 C C . VAL A 1 84 ? 11.711 -13.200 5.927 1.00 45.94 84 VAL A C 1
ATOM 671 O O . VAL A 1 84 ? 12.818 -13.442 5.453 1.00 45.94 84 VAL A O 1
ATOM 674 N N . GLN A 1 85 ? 11.267 -13.817 7.023 1.00 42.94 85 GLN A N 1
ATOM 675 C CA . GLN A 1 85 ? 11.767 -15.136 7.411 1.00 42.94 85 GLN A CA 1
ATOM 676 C C . GLN A 1 85 ? 11.109 -16.170 6.483 1.00 42.94 85 GLN A C 1
ATOM 678 O O . GLN A 1 85 ? 9.880 -16.263 6.480 1.00 42.94 85 GLN A O 1
ATOM 683 N N . PRO A 1 86 ? 11.860 -16.973 5.708 1.00 43.88 86 PRO A N 1
ATOM 684 C CA . PRO A 1 86 ? 11.293 -18.170 5.114 1.00 43.88 86 PRO A CA 1
ATOM 685 C C . PRO A 1 86 ? 11.121 -19.195 6.238 1.00 43.88 86 PRO A C 1
ATOM 687 O O . PRO A 1 86 ? 12.058 -19.882 6.633 1.00 43.88 86 PRO A O 1
ATOM 690 N N . ALA A 1 87 ? 9.911 -19.274 6.781 1.00 50.12 87 ALA A N 1
ATOM 691 C CA . ALA A 1 87 ? 9.512 -20.306 7.727 1.00 50.12 87 ALA A CA 1
ATOM 692 C C . ALA A 1 87 ? 9.269 -21.645 7.012 1.00 50.12 87 ALA A C 1
ATOM 694 O O . ALA A 1 87 ? 8.180 -22.177 7.126 1.00 50.12 87 ALA A O 1
ATOM 695 N N . TRP A 1 88 ? 10.239 -22.167 6.251 1.00 44.09 88 TRP A N 1
ATOM 696 C CA . TRP A 1 88 ? 10.202 -23.530 5.699 1.00 44.09 88 TRP A CA 1
ATOM 697 C C . TRP A 1 88 ? 11.616 -24.023 5.370 1.00 44.09 88 TRP A C 1
ATOM 699 O O . TRP A 1 88 ? 12.040 -23.949 4.223 1.00 44.09 88 TRP A O 1
ATOM 709 N N . VAL A 1 89 ? 12.331 -24.548 6.365 1.00 38.53 89 VAL A N 1
ATOM 710 C CA . VAL A 1 89 ? 13.250 -25.683 6.173 1.00 38.53 89 VAL A CA 1
ATOM 711 C C . VAL A 1 89 ? 13.154 -26.521 7.446 1.00 38.53 89 VAL A C 1
ATOM 713 O O . VAL A 1 89 ? 13.528 -26.053 8.520 1.00 38.53 89 VAL A O 1
ATOM 716 N N . ASN A 1 90 ? 12.562 -27.706 7.309 1.00 41.09 90 ASN A N 1
ATOM 717 C CA . ASN A 1 90 ? 12.664 -28.810 8.260 1.00 41.09 90 ASN A CA 1
ATOM 718 C C . ASN A 1 90 ? 13.848 -29.676 7.824 1.00 41.09 90 ASN A C 1
ATOM 720 O O . ASN A 1 90 ? 13.961 -29.871 6.590 1.00 41.09 90 ASN A O 1
#

Radius of gyration: 17.51 Å; chains: 1; bounding box: 39×49×39 Å

Secondary structure (DSSP, 8-state):
-----EEETTEEE----HHHHHHHHTS-HHHHHHHHHHHHHHTTT--PPPHHHHHHHHHHHHHHTTS--------S--SGGGS-------

Sequence (90 aa):
MLGTGVMKRGTPVRTYDNSFVAEVGGLPLQELNNLELDFLKRLNFKLSVSDIELYETLMAITSRQEQPQGRQRPCSFRVLRAYVQPAWVN